Protein AF-A0A932I6K3-F1 (afdb_monomer)

Radius of gyration: 17.59 Å; Cα contacts (8 Å, |Δi|>4): 142; chains: 1; bounding box: 46×32×44 Å

Solvent-accessible surface area (backbone atoms only — not comparable to full-atom values): 7737 Å² total; per-residue (Å²): 109,72,65,62,52,53,64,66,67,62,79,53,50,68,82,32,74,45,79,47,80,48,74,57,58,32,24,27,62,89,87,50,96,63,93,54,32,27,39,55,66,63,90,51,93,86,61,59,86,88,35,98,41,45,47,47,48,58,60,52,48,52,59,53,54,75,50,45,35,63,39,74,48,75,47,75,55,47,44,72,43,52,81,84,56,78,81,80,80,68,95,61,77,88,78,78,81,77,71,89,71,71,94,47,70,65,60,52,42,61,74,72,62,60,89,67,78,79,84,129

pLDDT: mean 79.35, std 14.5, range [40.12, 95.31]

Sequence (120 aa):
MNVDKAVSSVRPGPNDIVVFYYSGHGFNEVDEGYQFPYLDLRDKGFQHYGGPFTLNIESIYQKLKAKGGRLNLVLSDCCNRDPTSGALVSSEGASTRTSSIGWSKENCQALSCRKDPCPC

Foldseek 3Di:
DVVVVVLQPDQADQQAAAEAEEADEWEADPPDPDPFIKDQQDPDPPDDPVDPRIDGQVVSQVSNVVNNYNHYHYYYRYDYYHPPPDDPPDPDDDDDDDDPDDDDPVVVCVVRPDPDDDDD

Nearest PDB structures (foldseek):
  8v4x-assembly2_D  TM=5.973E-01  e=1.010E-02  Homo sapiens
  7paw-assembly1_B  TM=6.550E-01  e=3.843E-02  Homo sapiens
  7paw-assembly1_A  TM=6.170E-01  e=3.383E-02  Homo sapiens
  7pav-assembly1_A  TM=6.051E-01  e=3.383E-02  Homo sapiens
  3v4o-assembly1_A-2  TM=6.005E-01  e=5.282E-02  Homo sapiens

Mean predicted aligned error: 11.35 Å

Secondary structure (DSSP, 8-state):
-HHHHHHHH----TT-EEEEEEES-EE--TTS--SSPEEE--SSTTSPTTSTTEEEHHHHHHHHHTTT-SEEEEEEES--S-TTSPP---SS----PPPSS---HHHHHHHHS--SPPP-

Structure (mmCIF, N/CA/C/O backbone):
data_AF-A0A932I6K3-F1
#
_entry.id   AF-A0A932I6K3-F1
#
loop_
_atom_site.group_PDB
_atom_site.id
_atom_site.type_symbol
_atom_site.la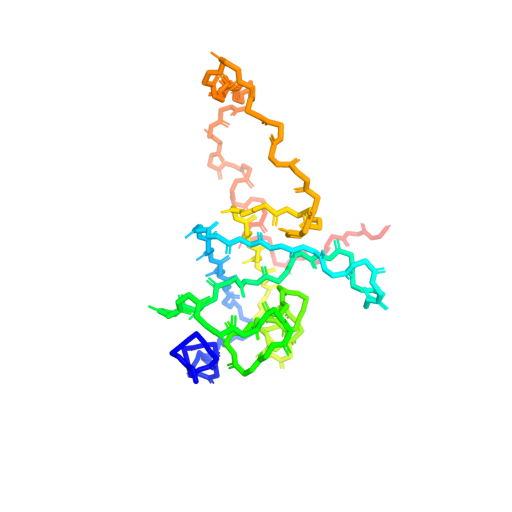bel_atom_id
_atom_site.label_alt_id
_atom_site.label_comp_id
_atom_site.label_asym_id
_atom_site.label_entity_id
_atom_site.label_seq_id
_atom_site.pdbx_PDB_ins_code
_atom_site.Cartn_x
_atom_site.Cartn_y
_atom_site.Cartn_z
_atom_site.occupancy
_atom_site.B_iso_or_equiv
_atom_site.auth_seq_id
_atom_site.auth_comp_id
_atom_site.auth_asym_id
_atom_site.auth_atom_id
_atom_site.pdbx_PDB_model_num
ATOM 1 N N . MET A 1 1 ? -0.965 -9.435 -8.050 1.00 63.44 1 MET A N 1
ATOM 2 C CA . MET A 1 1 ? 0.093 -9.186 -7.043 1.00 63.44 1 MET A CA 1
ATOM 3 C C . MET A 1 1 ? -0.395 -9.613 -5.668 1.00 63.44 1 MET A C 1
ATOM 5 O O . MET A 1 1 ? -1.596 -9.528 -5.426 1.00 63.44 1 MET A O 1
ATOM 9 N N . ASN A 1 2 ? 0.491 -10.055 -4.773 1.00 79.69 2 ASN A N 1
ATOM 10 C CA . ASN A 1 2 ? 0.084 -10.530 -3.442 1.00 79.69 2 ASN A CA 1
ATOM 11 C C . ASN A 1 2 ? -0.416 -9.396 -2.529 1.00 79.69 2 ASN A C 1
ATOM 13 O O . ASN A 1 2 ? -1.384 -9.600 -1.802 1.00 79.69 2 ASN A O 1
ATOM 17 N N . VAL A 1 3 ? 0.164 -8.194 -2.633 1.00 86.06 3 VAL A N 1
ATOM 18 C CA . VAL A 1 3 ? -0.240 -7.018 -1.836 1.00 86.06 3 VAL A CA 1
ATOM 19 C C . VAL A 1 3 ? -1.675 -6.590 -2.148 1.00 86.06 3 VAL A C 1
ATOM 21 O O . VAL A 1 3 ? -2.488 -6.454 -1.242 1.00 86.06 3 VAL A O 1
ATOM 24 N N . ASP A 1 4 ? -2.025 -6.455 -3.428 1.00 87.25 4 ASP A N 1
ATOM 25 C CA . ASP A 1 4 ? -3.371 -6.039 -3.837 1.00 87.25 4 ASP A CA 1
ATOM 26 C C . ASP A 1 4 ? -4.461 -7.044 -3.419 1.00 87.25 4 ASP A C 1
ATOM 28 O O . ASP A 1 4 ? -5.536 -6.657 -2.955 1.00 87.25 4 ASP A O 1
ATOM 32 N N . LYS A 1 5 ? -4.153 -8.349 -3.484 1.00 89.25 5 LYS A N 1
ATOM 33 C CA . LYS A 1 5 ? -5.032 -9.406 -2.962 1.00 89.25 5 LYS A CA 1
ATOM 34 C C . LYS A 1 5 ? -5.206 -9.296 -1.447 1.00 89.25 5 LYS A C 1
ATOM 36 O O . LYS A 1 5 ? -6.333 -9.392 -0.966 1.00 89.25 5 LYS A O 1
ATOM 41 N N . ALA A 1 6 ? -4.117 -9.065 -0.710 1.00 90.19 6 ALA A N 1
ATOM 42 C CA . ALA A 1 6 ? -4.166 -8.887 0.738 1.00 90.19 6 ALA A CA 1
ATOM 43 C C . ALA A 1 6 ? -5.040 -7.680 1.108 1.00 90.19 6 ALA A C 1
ATOM 45 O O . ALA A 1 6 ? -6.023 -7.847 1.828 1.00 90.19 6 ALA A O 1
ATOM 46 N N . VAL A 1 7 ? -4.775 -6.507 0.522 1.00 92.69 7 VAL A N 1
ATOM 47 C CA . VAL A 1 7 ? -5.573 -5.281 0.711 1.00 92.69 7 VAL A CA 1
ATOM 48 C C . VAL A 1 7 ? -7.047 -5.527 0.387 1.00 92.69 7 VAL A C 1
ATOM 50 O O . VAL A 1 7 ? -7.924 -5.162 1.171 1.00 92.69 7 VAL A O 1
ATOM 53 N N . SER A 1 8 ? -7.343 -6.204 -0.724 1.00 92.38 8 SER A N 1
ATOM 54 C CA . SER A 1 8 ? -8.715 -6.504 -1.153 1.00 92.38 8 SER A CA 1
ATOM 55 C C . SER A 1 8 ? -9.449 -7.460 -0.209 1.00 92.38 8 SER A C 1
ATOM 57 O O . SER A 1 8 ? -10.654 -7.304 -0.017 1.00 92.38 8 SER A O 1
ATOM 59 N N . SER A 1 9 ? -8.738 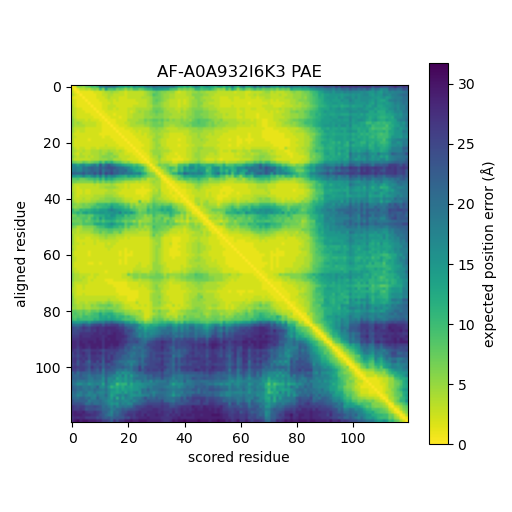-8.388 0.433 1.00 93.00 9 SER A N 1
ATOM 60 C CA . SER A 1 9 ? -9.322 -9.384 1.342 1.00 93.00 9 SER A CA 1
ATOM 61 C C . SER A 1 9 ? -9.766 -8.826 2.700 1.00 93.00 9 SER A C 1
ATOM 63 O O . SER A 1 9 ? -10.682 -9.379 3.305 1.00 93.00 9 SER A O 1
ATOM 65 N N . VAL A 1 10 ? -9.175 -7.718 3.165 1.00 92.75 10 VAL A N 1
ATOM 66 C CA . VAL A 1 10 ? -9.523 -7.107 4.462 1.00 92.75 10 VAL A CA 1
ATOM 67 C C . VAL A 1 10 ? -10.960 -6.575 4.440 1.00 92.75 10 VAL A C 1
ATOM 69 O O . VAL A 1 10 ? -11.357 -5.879 3.504 1.00 92.75 10 VAL A O 1
ATOM 72 N N . ARG A 1 11 ? -11.752 -6.879 5.470 1.00 94.75 11 ARG A N 1
ATOM 73 C CA . ARG A 1 11 ? -13.143 -6.417 5.624 1.00 94.75 11 ARG A CA 1
ATOM 74 C C . ARG A 1 11 ? -13.324 -5.811 7.020 1.00 94.75 11 ARG A C 1
ATOM 76 O O . ARG A 1 11 ? -13.774 -6.521 7.914 1.00 94.75 11 ARG A O 1
ATOM 83 N N . PRO A 1 12 ? -12.901 -4.554 7.228 1.00 95.19 12 PRO A N 1
ATOM 84 C CA . PRO A 1 12 ? -13.027 -3.898 8.519 1.00 95.19 12 PRO A CA 1
ATOM 85 C C . PRO A 1 12 ? -14.490 -3.537 8.795 1.00 95.19 12 PRO A C 1
ATOM 87 O O . PRO A 1 12 ? -15.227 -3.148 7.888 1.00 95.19 12 PRO A O 1
ATOM 90 N N . GLY A 1 13 ? -14.907 -3.656 10.049 1.00 92.94 13 GLY A N 1
ATOM 91 C CA . GLY A 1 13 ? -16.140 -3.062 10.545 1.00 92.94 13 GLY A CA 1
ATOM 92 C C . GLY A 1 13 ? -15.983 -1.562 10.847 1.00 92.94 13 GLY A C 1
ATOM 93 O O . GLY A 1 13 ? -14.861 -1.059 10.949 1.00 92.94 13 GLY A O 1
ATOM 94 N N . PRO A 1 14 ? -17.093 -0.834 11.079 1.00 91.75 14 PRO A N 1
ATOM 95 C CA . PRO A 1 14 ? -17.080 0.622 11.280 1.00 91.75 14 PRO A CA 1
ATOM 96 C C . PRO A 1 14 ? -16.261 1.128 12.476 1.00 91.75 14 PRO A C 1
ATOM 98 O O . PRO A 1 14 ? -15.953 2.312 12.544 1.00 91.75 14 PRO A O 1
ATOM 101 N N . ASN A 1 15 ? -15.926 0.258 13.435 1.00 91.62 15 ASN A N 1
ATOM 102 C CA . ASN A 1 15 ? -15.146 0.607 14.628 1.00 91.62 15 ASN A CA 1
ATOM 103 C C . ASN A 1 15 ? -13.688 0.126 14.567 1.00 91.62 15 ASN A C 1
ATOM 105 O O . ASN A 1 15 ? -12.904 0.457 15.467 1.00 91.62 15 ASN A O 1
ATOM 109 N N . ASP A 1 16 ? -13.325 -0.618 13.522 1.00 91.88 16 ASP A N 1
ATOM 110 C CA . ASP A 1 16 ? -12.021 -1.257 13.404 1.00 91.88 16 ASP A CA 1
ATOM 111 C C . ASP A 1 16 ? -10.938 -0.261 12.996 1.00 91.88 16 ASP A C 1
ATOM 113 O O . ASP A 1 16 ? -11.190 0.750 12.334 1.00 91.88 16 ASP A O 1
ATOM 117 N N . ILE A 1 17 ? -9.708 -0.573 13.392 1.00 92.75 17 ILE A N 1
ATOM 118 C CA . ILE A 1 17 ? -8.508 0.155 12.993 1.00 92.75 17 ILE A CA 1
ATOM 119 C C . ILE A 1 17 ? -7.747 -0.724 12.010 1.00 92.75 17 ILE A C 1
ATOM 121 O O . ILE A 1 17 ? -7.430 -1.873 12.318 1.00 92.75 17 ILE A O 1
ATOM 125 N N . VAL A 1 18 ? -7.430 -0.175 10.842 1.00 94.94 18 VAL A N 1
ATOM 126 C CA . VAL A 1 18 ? -6.627 -0.853 9.827 1.00 94.94 18 VAL A CA 1
ATOM 127 C C . VAL A 1 18 ? -5.254 -0.206 9.776 1.00 94.94 18 VAL A C 1
ATOM 129 O O . VAL A 1 18 ? -5.135 0.997 9.542 1.00 94.94 18 VAL A O 1
ATOM 132 N N . VAL A 1 19 ? -4.217 -1.017 9.974 1.00 95.31 19 VAL A N 1
ATOM 133 C CA . VAL A 1 19 ? -2.823 -0.600 9.826 1.00 95.31 19 VAL A CA 1
ATOM 134 C C . VAL A 1 19 ? -2.212 -1.363 8.660 1.00 95.31 19 VAL A C 1
ATOM 136 O O . VAL A 1 19 ? -2.169 -2.592 8.666 1.00 95.31 19 VAL A O 1
ATOM 139 N N . PHE A 1 20 ? -1.739 -0.628 7.661 1.00 95.25 20 PHE A N 1
ATOM 140 C CA . PHE A 1 20 ? -0.907 -1.147 6.586 1.00 95.25 20 PHE A CA 1
ATOM 141 C C . PHE A 1 20 ? 0.518 -0.653 6.801 1.00 95.25 20 PHE A C 1
ATOM 143 O O . PHE A 1 20 ? 0.748 0.552 6.897 1.00 95.25 20 PHE A O 1
ATOM 150 N N . TYR A 1 21 ? 1.465 -1.583 6.861 1.00 94.81 21 TYR A N 1
ATOM 151 C CA . TYR A 1 21 ? 2.885 -1.284 6.966 1.00 94.81 21 TYR A CA 1
ATOM 152 C C . TYR A 1 21 ? 3.635 -2.023 5.865 1.00 94.81 21 TYR A C 1
ATOM 154 O O . TYR A 1 21 ? 3.480 -3.235 5.704 1.00 94.81 21 TYR A O 1
ATOM 162 N N . TYR A 1 22 ? 4.445 -1.283 5.121 1.00 93.81 22 TYR A N 1
ATOM 163 C CA . TYR A 1 22 ? 5.369 -1.820 4.136 1.00 93.81 22 TYR A CA 1
ATOM 164 C C . TYR A 1 22 ? 6.776 -1.311 4.436 1.00 93.81 22 TYR A C 1
ATOM 166 O O . TYR A 1 22 ? 6.952 -0.121 4.686 1.00 93.81 22 TYR A O 1
ATOM 174 N N . SER A 1 23 ? 7.760 -2.203 4.359 1.00 92.00 23 SER A N 1
ATOM 175 C CA . SER A 1 23 ? 9.183 -1.869 4.390 1.00 92.00 23 SER A CA 1
ATOM 176 C C . SER A 1 23 ? 9.873 -2.596 3.243 1.00 92.00 23 SER A C 1
ATOM 178 O O . SER A 1 23 ? 9.639 -3.793 3.040 1.00 92.00 23 SER A O 1
ATOM 180 N N . GLY A 1 24 ? 10.668 -1.872 2.461 1.00 89.38 24 GLY A N 1
ATOM 181 C CA . GLY A 1 24 ? 11.316 -2.421 1.275 1.00 89.38 24 GLY A CA 1
ATOM 182 C C . GLY A 1 24 ? 11.715 -1.357 0.262 1.00 89.38 24 GLY A C 1
ATOM 183 O O . GLY A 1 24 ? 11.877 -0.179 0.584 1.00 89.38 24 GLY A O 1
ATOM 184 N N . HIS A 1 25 ? 11.883 -1.785 -0.985 1.00 90.31 25 HIS A N 1
ATOM 185 C CA . HIS A 1 25 ? 12.232 -0.885 -2.073 1.00 90.31 25 HIS A CA 1
ATOM 186 C C . HIS A 1 25 ? 11.022 -0.067 -2.517 1.00 90.31 25 HIS A C 1
ATOM 188 O O . HIS A 1 25 ? 9.892 -0.546 -2.605 1.00 90.31 25 HIS A O 1
ATOM 194 N N . GLY A 1 26 ? 11.279 1.197 -2.810 1.00 89.75 26 GLY A N 1
ATOM 195 C CA . GLY A 1 26 ? 10.283 2.100 -3.345 1.00 89.75 26 GLY A CA 1
ATOM 196 C 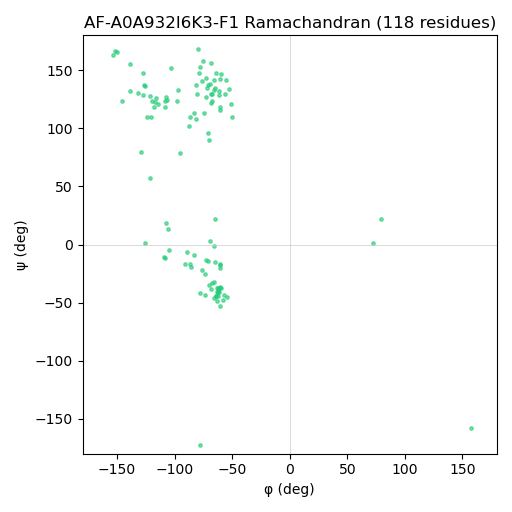C . GLY A 1 26 ? 10.947 3.136 -4.219 1.00 89.75 26 GLY A C 1
ATOM 197 O O . GLY A 1 26 ? 12.173 3.280 -4.215 1.00 89.75 26 GLY A O 1
ATOM 198 N N . PHE A 1 27 ? 10.136 3.823 -4.997 1.00 89.50 27 PHE A N 1
ATOM 199 C CA . PHE A 1 27 ? 10.599 4.873 -5.883 1.00 89.50 27 PHE A CA 1
ATOM 200 C C . PHE A 1 27 ? 9.489 5.896 -6.099 1.00 89.50 27 PHE A C 1
ATOM 202 O O . PHE A 1 27 ? 8.329 5.663 -5.761 1.00 89.50 27 PHE A O 1
ATOM 209 N N . ASN A 1 28 ? 9.844 7.044 -6.657 1.00 86.62 28 ASN A N 1
ATOM 210 C CA . ASN A 1 28 ? 8.888 8.041 -7.115 1.00 86.62 28 ASN A CA 1
ATOM 211 C C . ASN A 1 28 ? 9.101 8.249 -8.615 1.00 86.62 28 ASN A C 1
ATOM 213 O O . ASN A 1 28 ? 10.223 8.532 -9.031 1.00 86.62 28 ASN A O 1
ATOM 217 N N . GLU A 1 29 ? 8.057 8.065 -9.417 1.00 74.50 29 GLU A N 1
ATOM 218 C CA . GLU A 1 29 ? 8.081 8.463 -10.822 1.00 74.50 29 GLU A CA 1
ATOM 219 C C . GLU A 1 29 ? 7.669 9.927 -10.903 1.00 74.50 29 GLU A C 1
ATOM 221 O O . GLU A 1 29 ? 6.518 10.267 -10.653 1.00 74.50 29 GLU A O 1
ATOM 226 N N . VAL A 1 30 ? 8.634 10.787 -11.235 1.00 61.06 30 VAL A N 1
ATOM 227 C CA . VAL A 1 30 ? 8.486 12.253 -11.224 1.00 61.06 30 VAL A CA 1
ATOM 228 C C . VAL A 1 30 ? 7.388 12.735 -12.190 1.00 61.06 30 VAL A C 1
ATOM 230 O O . VAL A 1 30 ? 6.852 13.827 -12.012 1.00 61.06 30 VAL A O 1
ATOM 233 N N . ASP A 1 31 ? 7.025 11.909 -13.175 1.00 60.53 31 ASP A N 1
ATOM 234 C CA . ASP A 1 31 ? 6.017 12.218 -14.194 1.00 60.53 31 ASP A CA 1
ATOM 235 C C . ASP A 1 31 ? 4.576 11.884 -13.775 1.00 60.53 31 ASP A C 1
ATOM 237 O O . ASP A 1 31 ? 3.627 12.405 -14.368 1.00 60.53 31 ASP A O 1
ATOM 241 N N . GLU A 1 32 ? 4.373 11.063 -12.741 1.00 64.12 32 GLU A N 1
ATOM 242 C CA . GLU A 1 32 ? 3.040 10.789 -12.211 1.00 64.12 32 GLU A CA 1
ATOM 243 C C . GLU A 1 32 ? 2.794 11.673 -10.983 1.00 64.12 32 GLU A C 1
ATOM 245 O O . GLU A 1 32 ? 3.549 11.642 -10.019 1.00 64.12 32 GLU A O 1
ATOM 250 N N . GLY A 1 33 ? 1.727 12.479 -11.001 1.00 67.19 33 GLY A N 1
ATOM 251 C CA . GLY A 1 33 ? 1.418 13.500 -9.982 1.00 67.19 33 GLY A CA 1
ATOM 252 C C . GLY A 1 33 ? 1.105 12.991 -8.564 1.00 67.19 33 GLY A C 1
ATOM 253 O O . GLY A 1 33 ? 0.444 13.692 -7.797 1.00 67.19 33 GLY A O 1
ATOM 254 N N . TYR A 1 34 ? 1.536 11.783 -8.210 1.00 74.19 34 TYR A N 1
ATOM 255 C CA . TYR A 1 34 ? 1.396 11.198 -6.886 1.00 74.19 34 TYR A CA 1
ATOM 256 C C . TYR A 1 34 ? 2.471 11.727 -5.934 1.00 74.19 34 TYR A C 1
ATOM 258 O O . TYR A 1 34 ? 3.670 11.677 -6.202 1.00 74.19 34 TYR A O 1
ATOM 266 N N . GLN A 1 35 ? 2.043 12.187 -4.757 1.00 84.31 35 GLN A N 1
ATOM 267 C CA . GLN A 1 35 ? 2.970 12.667 -3.725 1.00 84.31 35 GLN A CA 1
ATOM 268 C C . GLN A 1 35 ? 3.682 11.527 -2.976 1.00 84.31 35 GLN A C 1
ATOM 270 O O . GLN A 1 35 ? 4.736 11.735 -2.369 1.00 84.31 35 GLN A O 1
ATOM 275 N N . PHE A 1 36 ? 3.097 10.328 -2.998 1.00 89.38 36 PHE A N 1
ATOM 276 C CA . PHE A 1 36 ? 3.549 9.163 -2.239 1.00 89.38 36 PHE A CA 1
ATOM 277 C C . PHE A 1 36 ? 4.300 8.157 -3.121 1.00 89.38 36 PHE A C 1
ATOM 279 O O . PHE A 1 36 ? 4.009 8.063 -4.316 1.00 89.38 36 PHE A O 1
ATOM 286 N N . PRO A 1 37 ? 5.234 7.376 -2.543 1.00 91.38 37 PRO A N 1
ATOM 287 C CA . PRO A 1 37 ? 6.062 6.461 -3.314 1.00 91.38 37 PRO A CA 1
ATOM 288 C C . PRO A 1 37 ? 5.266 5.292 -3.901 1.00 91.38 37 PRO A C 1
ATOM 290 O O . PRO A 1 37 ? 4.236 4.849 -3.376 1.00 91.38 37 PRO A O 1
ATOM 293 N N . TYR A 1 38 ? 5.823 4.742 -4.970 1.00 91.75 38 TYR A N 1
ATOM 294 C CA . TYR A 1 38 ? 5.517 3.422 -5.486 1.00 91.75 38 TYR A CA 1
ATOM 295 C C . TYR A 1 38 ? 6.274 2.359 -4.705 1.00 91.75 38 TYR A C 1
ATOM 297 O O . TYR A 1 38 ? 7.467 2.491 -4.443 1.00 91.75 38 TYR A O 1
ATOM 305 N N . LEU A 1 39 ? 5.580 1.270 -4.387 1.00 91.19 39 LEU A N 1
ATOM 306 C CA . LEU A 1 39 ? 6.188 0.033 -3.928 1.00 91.19 39 LEU A CA 1
ATOM 307 C C . LEU A 1 39 ? 6.866 -0.656 -5.105 1.00 91.19 39 LEU A C 1
ATOM 309 O O . LEU A 1 39 ? 6.211 -0.932 -6.114 1.00 91.19 39 LEU A O 1
ATOM 313 N N . ASP A 1 40 ? 8.141 -0.990 -4.948 1.00 89.44 40 ASP A N 1
ATOM 314 C CA . ASP A 1 40 ? 8.846 -1.849 -5.887 1.00 89.44 40 ASP A CA 1
ATOM 315 C C . ASP A 1 40 ? 8.642 -3.311 -5.472 1.00 89.44 40 ASP A C 1
ATOM 317 O O . ASP A 1 40 ? 9.221 -3.801 -4.500 1.00 89.44 40 ASP A O 1
ATOM 321 N N . LEU A 1 41 ? 7.747 -4.002 -6.181 1.00 87.44 41 LEU A N 1
ATOM 322 C CA . LEU A 1 41 ? 7.407 -5.408 -5.942 1.00 87.44 41 LEU A CA 1
ATOM 323 C C . LEU A 1 41 ? 7.982 -6.315 -7.035 1.00 87.44 41 LEU A C 1
ATOM 325 O O . LEU A 1 41 ? 7.506 -7.439 -7.224 1.00 87.44 41 LEU A O 1
ATOM 329 N N . ARG A 1 42 ? 8.976 -5.814 -7.774 1.00 85.81 42 ARG A N 1
ATOM 330 C CA . ARG A 1 42 ? 9.683 -6.564 -8.805 1.00 85.81 42 ARG A CA 1
ATOM 331 C C . ARG A 1 42 ? 10.533 -7.654 -8.169 1.00 85.81 42 ARG A C 1
ATOM 333 O O . ARG A 1 42 ? 11.205 -7.446 -7.163 1.00 85.81 42 ARG A O 1
ATOM 340 N N . ASP A 1 43 ? 10.525 -8.824 -8.788 1.00 82.56 43 ASP A N 1
ATOM 341 C CA . ASP A 1 43 ? 11.352 -9.972 -8.413 1.00 82.56 43 ASP A CA 1
ATOM 342 C C . ASP A 1 43 ? 12.464 -10.242 -9.438 1.00 82.56 43 ASP A C 1
ATOM 344 O O . ASP A 1 43 ? 13.371 -11.041 -9.185 1.00 82.56 43 ASP A O 1
ATOM 348 N N . LYS A 1 44 ? 12.406 -9.580 -10.603 1.00 81.19 44 LYS A N 1
ATOM 349 C CA . LYS A 1 44 ? 13.384 -9.702 -11.689 1.00 81.19 44 LYS A CA 1
ATOM 350 C C . LYS A 1 44 ? 13.916 -8.336 -12.109 1.00 81.19 44 LYS A C 1
ATOM 352 O O . LYS A 1 44 ? 13.151 -7.410 -12.351 1.00 81.19 44 LYS A O 1
ATOM 357 N N . GLY A 1 45 ? 15.228 -8.252 -12.332 1.00 70.88 45 GLY A N 1
ATOM 358 C CA . GLY A 1 45 ? 15.898 -7.005 -12.726 1.00 70.88 45 GLY A CA 1
ATOM 359 C C . GLY A 1 45 ? 15.510 -6.439 -14.101 1.00 70.88 45 GLY A C 1
ATOM 360 O O . GLY A 1 45 ? 15.797 -5.281 -14.369 1.00 70.88 45 GLY A O 1
ATOM 361 N N . PHE A 1 46 ? 14.849 -7.217 -14.969 1.00 74.62 46 PHE A N 1
ATOM 362 C CA . PHE A 1 46 ? 14.370 -6.745 -16.281 1.00 74.62 46 PHE A CA 1
ATOM 363 C C . PHE A 1 46 ? 12.954 -6.141 -16.241 1.00 74.62 46 PHE A C 1
ATOM 365 O O . PHE A 1 46 ? 12.455 -5.644 -17.253 1.00 74.62 46 PHE A O 1
ATOM 372 N N . GLN A 1 47 ? 12.264 -6.218 -15.100 1.00 78.75 47 GLN A N 1
ATOM 373 C CA . GLN A 1 47 ? 10.939 -5.623 -14.947 1.00 78.75 47 GLN A CA 1
ATOM 374 C C . GLN A 1 47 ? 11.062 -4.096 -14.885 1.00 78.75 47 GLN A C 1
ATOM 376 O O . GLN A 1 47 ? 11.922 -3.549 -14.195 1.00 78.75 47 GLN A O 1
ATOM 381 N N . HIS A 1 48 ? 10.195 -3.407 -15.621 1.00 75.25 48 HIS A N 1
ATOM 382 C CA . HIS A 1 48 ? 10.228 -1.952 -15.725 1.00 75.25 48 HIS A CA 1
ATOM 383 C C . HIS A 1 48 ? 9.594 -1.296 -14.491 1.00 75.25 48 HIS A C 1
ATOM 385 O O . HIS A 1 48 ? 8.659 -1.850 -13.902 1.00 75.25 48 HIS A O 1
ATOM 391 N N . TYR A 1 49 ? 10.109 -0.121 -14.121 1.00 75.12 49 TYR A N 1
ATOM 392 C CA . TYR A 1 49 ? 9.412 0.808 -13.228 1.00 75.12 49 TYR A CA 1
ATOM 393 C C . TYR A 1 49 ? 8.065 1.205 -13.867 1.00 75.12 49 TYR A C 1
ATOM 395 O O . TYR A 1 49 ? 7.929 1.140 -15.091 1.00 75.12 49 TYR A O 1
ATOM 403 N N . GLY A 1 50 ? 7.043 1.443 -13.045 1.00 72.50 50 GLY A N 1
ATOM 404 C CA . GLY A 1 50 ? 5.680 1.747 -13.511 1.00 72.50 50 GLY A CA 1
ATOM 405 C C . GLY A 1 50 ? 4.916 0.556 -14.109 1.00 72.50 50 GLY A C 1
ATOM 406 O O . GLY A 1 50 ? 3.781 0.686 -14.564 1.00 72.50 50 GLY A O 1
ATOM 407 N N . GLY A 1 51 ? 5.522 -0.635 -14.131 1.00 77.38 51 GLY A N 1
ATOM 408 C CA . GLY A 1 51 ? 4.922 -1.842 -14.689 1.00 77.38 51 GLY A CA 1
ATOM 409 C C . GLY A 1 51 ? 3.879 -2.516 -13.779 1.00 77.38 51 GLY A C 1
ATOM 410 O O . GLY A 1 51 ? 3.565 -2.059 -12.684 1.00 77.38 51 GLY A O 1
ATOM 411 N N . PRO A 1 52 ? 3.395 -3.717 -14.149 1.00 80.81 52 PRO A N 1
ATOM 412 C CA . PRO A 1 52 ? 2.440 -4.487 -13.337 1.00 80.81 52 PRO A CA 1
ATOM 413 C C . PRO A 1 52 ? 3.017 -4.972 -11.993 1.00 80.81 52 PRO A C 1
ATOM 415 O O . PRO A 1 52 ? 2.321 -5.653 -11.239 1.00 80.81 52 PRO A O 1
ATOM 418 N N . PHE A 1 53 ? 4.292 -4.666 -11.728 1.00 84.94 53 PHE A N 1
ATOM 419 C CA . PHE A 1 53 ? 5.061 -5.006 -10.534 1.00 84.94 53 PHE A CA 1
ATOM 420 C C . PHE A 1 53 ? 5.288 -3.816 -9.593 1.00 84.94 53 PHE A C 1
ATOM 422 O O . PHE A 1 53 ? 6.068 -3.919 -8.650 1.00 84.94 53 PHE A O 1
ATOM 429 N N . THR A 1 54 ? 4.560 -2.719 -9.799 1.00 87.44 54 THR A N 1
ATOM 430 C CA . THR A 1 54 ? 4.646 -1.515 -8.973 1.00 87.44 54 THR A CA 1
ATOM 431 C C . THR A 1 54 ? 3.264 -1.093 -8.485 1.00 87.44 54 THR A C 1
ATOM 433 O O . THR A 1 54 ? 2.256 -1.329 -9.151 1.00 87.44 54 THR A O 1
ATOM 436 N N . LEU A 1 55 ? 3.182 -0.508 -7.290 1.00 89.50 55 LEU A N 1
ATOM 437 C CA . LEU A 1 55 ? 1.902 -0.093 -6.707 1.00 89.50 55 LEU A CA 1
ATOM 438 C C . LEU A 1 55 ? 2.066 1.179 -5.883 1.00 89.50 55 LEU A C 1
ATOM 440 O O . LEU A 1 55 ? 2.847 1.187 -4.939 1.00 89.50 55 LEU A O 1
ATOM 444 N N . ASN A 1 56 ? 1.307 2.230 -6.195 1.00 91.50 56 ASN A N 1
ATOM 445 C CA . ASN A 1 56 ? 1.371 3.472 -5.429 1.00 91.50 56 ASN A CA 1
ATOM 446 C C . ASN A 1 56 ? 0.742 3.317 -4.032 1.00 91.50 56 ASN A C 1
ATOM 448 O O . ASN A 1 56 ? -0.347 2.746 -3.885 1.00 91.50 56 ASN A O 1
ATOM 452 N N . ILE A 1 57 ? 1.395 3.869 -3.009 1.00 92.75 57 ILE A N 1
ATOM 453 C CA . ILE A 1 57 ? 0.891 3.889 -1.628 1.00 92.75 57 ILE A CA 1
ATOM 454 C C . ILE A 1 57 ? -0.444 4.629 -1.501 1.00 92.75 57 ILE A C 1
ATOM 456 O O . ILE A 1 57 ? -1.325 4.182 -0.762 1.00 92.75 57 ILE A O 1
ATOM 460 N N . GLU A 1 58 ? -0.648 5.707 -2.252 1.00 91.56 58 GLU A N 1
ATOM 461 C CA . GLU A 1 58 ? -1.904 6.454 -2.262 1.00 91.56 58 GLU A CA 1
ATOM 462 C C . GLU A 1 58 ? -3.067 5.578 -2.731 1.00 91.56 58 GLU A C 1
ATOM 464 O O . GLU A 1 58 ? -4.128 5.558 -2.108 1.00 91.56 58 GLU A O 1
ATOM 469 N N . SER A 1 59 ? -2.851 4.752 -3.758 1.00 91.38 59 SER A N 1
ATOM 470 C CA . SER A 1 59 ? -3.861 3.795 -4.226 1.00 91.38 59 SER A CA 1
ATOM 471 C C . SER A 1 59 ? -4.236 2.770 -3.150 1.00 91.38 59 SER A C 1
ATOM 473 O O . SER A 1 59 ? -5.407 2.403 -3.023 1.00 91.38 59 SER A O 1
ATOM 475 N N . ILE A 1 60 ? -3.270 2.315 -2.346 1.00 93.56 60 ILE A N 1
ATOM 476 C CA . ILE A 1 60 ? -3.529 1.416 -1.210 1.00 93.56 60 ILE A CA 1
ATOM 477 C C . ILE A 1 60 ? -4.359 2.135 -0.147 1.00 93.56 60 ILE A C 1
ATOM 479 O O . ILE A 1 60 ? -5.357 1.587 0.326 1.00 93.56 60 ILE A O 1
ATOM 483 N N . TYR A 1 61 ? -3.989 3.371 0.190 1.00 94.69 61 TYR A N 1
ATOM 484 C CA . TYR A 1 61 ? -4.731 4.191 1.141 1.00 94.69 61 TYR A CA 1
ATOM 485 C C . TYR A 1 61 ? -6.185 4.396 0.709 1.00 94.69 61 TYR A C 1
ATOM 487 O O . 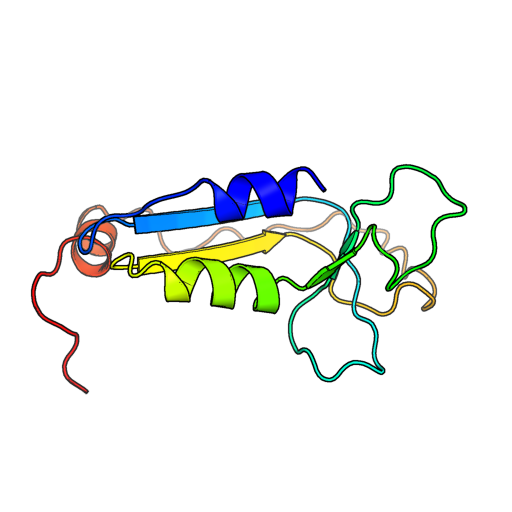TYR A 1 61 ? -7.088 4.136 1.505 1.00 94.69 61 TYR A O 1
ATOM 495 N N . GLN A 1 62 ? -6.438 4.767 -0.550 1.00 94.00 62 GLN A N 1
ATOM 496 C CA . GLN A 1 62 ? -7.807 4.960 -1.043 1.00 94.00 62 GLN A CA 1
ATOM 497 C C . GLN A 1 62 ? -8.622 3.660 -0.992 1.00 94.00 62 GLN A C 1
ATOM 499 O O . GLN A 1 62 ? -9.774 3.669 -0.552 1.00 94.00 62 GLN A O 1
ATOM 504 N N . LYS A 1 63 ? -8.019 2.519 -1.357 1.00 94.44 63 LYS A N 1
ATOM 505 C CA . LYS A 1 63 ? -8.666 1.197 -1.269 1.00 94.44 63 LYS A CA 1
ATOM 506 C C . LYS A 1 63 ? -9.030 0.813 0.164 1.00 94.44 63 LYS A C 1
ATOM 508 O O . LYS A 1 63 ? -10.090 0.231 0.377 1.00 94.44 63 LYS A O 1
ATOM 513 N N . LEU A 1 64 ? -8.172 1.109 1.140 1.00 94.69 64 LEU A N 1
ATOM 514 C CA . LEU A 1 64 ? -8.444 0.826 2.553 1.00 94.69 64 LEU A CA 1
ATOM 515 C C . LEU A 1 64 ? -9.482 1.789 3.133 1.00 94.69 64 LEU A C 1
ATOM 517 O O . LEU A 1 64 ? -10.432 1.350 3.778 1.00 94.69 64 LEU A O 1
ATOM 521 N N . LYS A 1 65 ? -9.372 3.082 2.819 1.00 94.00 65 LYS A N 1
ATOM 522 C CA . LYS A 1 65 ? -10.332 4.113 3.227 1.00 94.00 65 LYS A CA 1
ATOM 523 C C . LYS A 1 65 ? -11.750 3.792 2.756 1.00 94.00 65 LYS A C 1
ATOM 525 O O . LYS A 1 65 ? -12.689 3.895 3.543 1.00 94.00 65 LYS A O 1
ATOM 530 N N . ALA A 1 66 ? -11.905 3.341 1.510 1.00 95.19 66 ALA A N 1
ATOM 531 C CA . ALA A 1 66 ? -13.199 2.964 0.939 1.00 95.19 66 ALA A CA 1
ATOM 532 C C . ALA A 1 66 ? -13.899 1.813 1.687 1.00 95.19 66 ALA A C 1
ATOM 534 O O . ALA A 1 66 ? -15.102 1.623 1.529 1.00 95.19 66 ALA A O 1
ATOM 535 N N . LYS A 1 67 ? -13.174 1.050 2.515 1.00 93.56 67 LYS A N 1
ATOM 536 C CA . LYS A 1 67 ? -13.729 -0.069 3.287 1.00 93.56 67 LYS A CA 1
ATOM 537 C C . LYS A 1 67 ? -14.392 0.351 4.599 1.00 93.56 67 LYS A C 1
ATOM 539 O O . LYS A 1 67 ? -15.043 -0.481 5.218 1.00 93.56 67 LYS A O 1
ATOM 544 N N . GLY A 1 68 ? -14.252 1.611 5.018 1.00 91.06 68 GLY A N 1
ATOM 545 C CA . GLY A 1 68 ? -15.029 2.166 6.131 1.00 91.06 68 GLY A CA 1
ATOM 546 C C . GLY A 1 68 ? -14.543 1.803 7.537 1.00 91.06 68 GLY A C 1
ATOM 547 O O . GLY A 1 68 ? -15.327 1.885 8.476 1.00 91.06 68 GLY A O 1
ATOM 548 N N . GLY A 1 69 ? -13.270 1.424 7.707 1.00 91.56 69 GLY A N 1
ATOM 549 C CA . GLY A 1 69 ? -12.665 1.339 9.042 1.00 91.56 69 GLY A CA 1
ATOM 550 C C . GLY A 1 69 ? -12.604 2.716 9.720 1.00 91.56 69 GLY A C 1
ATOM 551 O O . GLY A 1 69 ? -12.408 3.729 9.043 1.00 91.56 69 GLY A O 1
ATOM 552 N N . ARG A 1 70 ? -12.730 2.756 11.052 1.00 92.25 70 ARG A N 1
ATOM 553 C CA . ARG A 1 70 ? -12.724 3.989 11.866 1.00 92.25 70 ARG A CA 1
ATOM 554 C C . ARG A 1 70 ? -11.436 4.790 11.718 1.00 92.25 70 ARG A C 1
ATOM 556 O O . ARG A 1 70 ? -11.458 6.017 11.727 1.00 92.25 70 ARG A O 1
ATOM 563 N N . LEU A 1 71 ? -10.316 4.083 11.600 1.00 92.31 71 LEU A N 1
ATOM 564 C CA . LEU A 1 71 ? -8.995 4.652 11.372 1.00 92.31 71 LEU A CA 1
ATOM 565 C C . LEU A 1 71 ? -8.250 3.788 10.358 1.00 92.31 71 LEU A C 1
ATOM 567 O O . LEU A 1 71 ? -8.188 2.569 10.506 1.00 92.31 71 LEU A O 1
ATOM 571 N N . ASN A 1 72 ? -7.654 4.434 9.358 1.00 93.44 72 ASN A N 1
ATOM 572 C CA . ASN A 1 72 ? -6.798 3.793 8.366 1.00 93.44 72 ASN A CA 1
ATOM 573 C C . ASN A 1 72 ? -5.421 4.449 8.434 1.00 93.44 72 ASN A C 1
ATOM 575 O O . ASN A 1 72 ? -5.273 5.614 8.063 1.00 93.44 72 ASN A O 1
ATOM 579 N N . LEU A 1 73 ? -4.433 3.707 8.927 1.00 94.62 73 LEU A N 1
ATOM 580 C CA . LEU A 1 73 ? -3.045 4.141 9.014 1.00 94.62 73 LEU A CA 1
ATOM 581 C C . LEU A 1 73 ? -2.222 3.380 7.975 1.00 94.62 73 LEU A C 1
ATOM 583 O O . LEU A 1 73 ? -2.134 2.155 8.027 1.00 94.62 73 LEU A O 1
ATOM 587 N N . VAL A 1 74 ? -1.627 4.107 7.034 1.00 94.94 74 VAL A N 1
ATOM 588 C CA . VAL A 1 74 ? -0.788 3.544 5.971 1.00 94.94 74 VAL A CA 1
ATOM 589 C C . VAL A 1 74 ? 0.612 4.110 6.132 1.00 94.94 74 VAL A C 1
ATOM 591 O O . VAL A 1 74 ? 0.805 5.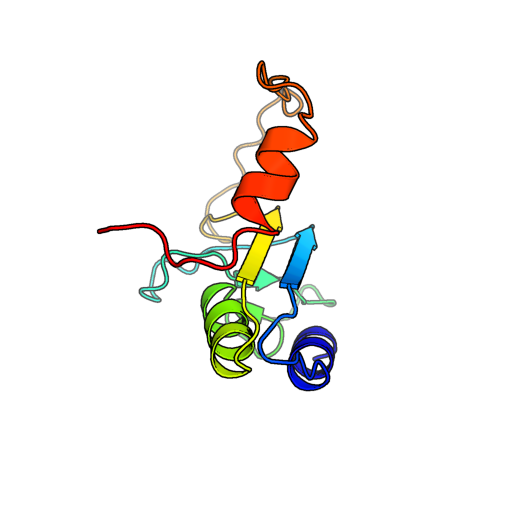321 6.075 1.00 94.94 74 VAL A O 1
ATOM 594 N N . LEU A 1 75 ? 1.574 3.225 6.371 1.00 94.44 75 LEU A N 1
ATOM 595 C CA . LEU A 1 75 ? 2.975 3.553 6.586 1.00 94.44 75 LEU A CA 1
ATOM 596 C C . LEU A 1 75 ? 3.821 2.832 5.539 1.00 94.44 75 LEU A C 1
ATOM 598 O O . LEU A 1 75 ? 3.722 1.614 5.376 1.00 94.44 75 LEU A O 1
ATOM 602 N N . SER A 1 76 ? 4.664 3.592 4.850 1.00 92.44 76 SER A N 1
ATOM 603 C CA . SER A 1 76 ? 5.608 3.077 3.866 1.00 92.44 76 SER A CA 1
ATOM 604 C C . SER A 1 76 ? 7.016 3.513 4.231 1.00 92.44 76 SER A C 1
ATOM 606 O O . SER A 1 76 ? 7.360 4.689 4.120 1.00 92.44 76 SER A O 1
ATOM 608 N N . ASP A 1 77 ? 7.821 2.555 4.654 1.00 91.94 77 ASP A N 1
ATOM 609 C CA . ASP A 1 77 ? 9.240 2.720 4.925 1.00 91.94 77 ASP A CA 1
ATOM 610 C C . ASP A 1 77 ? 10.033 2.300 3.681 1.00 91.94 77 ASP A C 1
ATOM 612 O O . ASP A 1 77 ? 10.474 1.158 3.540 1.00 91.94 77 ASP A O 1
ATOM 616 N N . CYS A 1 78 ? 10.083 3.200 2.700 1.00 89.75 78 CYS A N 1
ATOM 617 C CA . CYS A 1 78 ? 10.727 2.966 1.410 1.00 89.75 78 CYS A CA 1
ATOM 618 C C . CYS A 1 78 ? 11.197 4.284 0.786 1.00 89.75 78 CYS A C 1
ATOM 620 O O . CYS A 1 78 ? 10.780 5.371 1.197 1.00 89.75 78 CYS A O 1
ATOM 622 N N . CYS A 1 79 ? 12.086 4.201 -0.206 1.00 87.44 79 CYS A N 1
ATOM 623 C CA . CYS A 1 79 ? 12.588 5.391 -0.884 1.00 87.44 79 CYS A CA 1
ATOM 624 C C . CYS A 1 79 ? 11.465 6.103 -1.660 1.00 87.44 79 CYS A C 1
ATOM 626 O O . CYS A 1 79 ? 10.629 5.470 -2.295 1.00 87.44 79 CYS A O 1
ATOM 628 N N . ASN A 1 80 ? 11.484 7.437 -1.641 1.00 88.19 80 ASN A N 1
ATOM 629 C CA . ASN A 1 80 ? 10.565 8.296 -2.393 1.00 88.19 80 ASN A CA 1
ATOM 630 C C . ASN A 1 80 ? 11.367 9.218 -3.323 1.00 88.19 80 ASN A C 1
ATOM 632 O O . ASN A 1 80 ? 11.355 10.439 -3.182 1.00 88.19 80 ASN A O 1
ATOM 636 N N . ARG A 1 81 ? 12.175 8.616 -4.201 1.00 83.06 81 ARG A N 1
ATOM 637 C CA . ARG A 1 81 ? 13.069 9.311 -5.137 1.00 83.06 81 ARG A CA 1
ATOM 638 C C . ARG A 1 81 ? 13.027 8.622 -6.500 1.00 83.06 81 ARG A C 1
ATOM 640 O O . ARG A 1 81 ? 12.729 7.431 -6.572 1.00 83.06 81 ARG A O 1
ATOM 647 N N . ASP A 1 82 ? 13.352 9.380 -7.542 1.00 80.88 82 ASP A N 1
ATOM 648 C CA . ASP A 1 82 ? 13.555 8.885 -8.902 1.00 80.88 82 ASP A CA 1
ATOM 649 C C . ASP A 1 82 ? 14.532 7.687 -8.921 1.00 80.88 82 ASP A C 1
ATOM 651 O O . ASP A 1 82 ? 15.685 7.839 -8.495 1.00 80.88 82 ASP A O 1
ATOM 655 N N . PRO A 1 83 ? 14.106 6.507 -9.411 1.00 75.62 83 PRO A N 1
ATOM 656 C CA . PRO A 1 83 ? 14.940 5.309 -9.429 1.00 75.62 83 PRO A CA 1
ATOM 657 C C . PRO A 1 83 ? 16.088 5.376 -10.449 1.00 75.62 83 PRO A C 1
ATOM 659 O O . PRO A 1 83 ? 17.004 4.556 -10.397 1.00 75.62 83 PRO A O 1
ATOM 662 N N . THR A 1 84 ? 16.040 6.326 -11.385 1.00 74.38 84 THR A N 1
ATOM 663 C CA . THR A 1 84 ? 17.085 6.584 -12.384 1.00 74.38 84 THR A CA 1
ATOM 664 C C . THR A 1 84 ? 18.115 7.605 -11.905 1.00 74.38 84 THR A C 1
ATOM 666 O O . THR A 1 84 ? 19.225 7.668 -12.437 1.00 74.38 84 THR A O 1
ATOM 669 N N . SER A 1 85 ? 17.788 8.375 -10.862 1.00 68.19 85 SER A N 1
ATOM 670 C CA . SER A 1 85 ? 18.739 9.291 -10.241 1.00 68.19 85 SER A CA 1
ATOM 671 C C . SER A 1 85 ? 19.838 8.501 -9.519 1.00 68.19 85 SER A C 1
ATOM 673 O O . SER A 1 85 ? 19.566 7.578 -8.751 1.00 68.19 85 SER A O 1
ATOM 675 N N . GLY A 1 86 ? 21.105 8.835 -9.791 1.00 58.50 86 GLY A N 1
ATOM 676 C CA . GLY A 1 86 ? 22.252 8.126 -9.220 1.00 58.50 86 GLY A CA 1
ATOM 677 C C . GLY A 1 86 ? 22.170 8.039 -7.693 1.00 58.50 86 GLY A C 1
ATOM 678 O O . GLY A 1 86 ? 21.869 9.028 -7.018 1.00 58.50 86 GLY A O 1
ATOM 679 N N . ALA A 1 87 ? 22.434 6.851 -7.143 1.00 58.62 87 ALA A N 1
ATOM 680 C CA . ALA A 1 87 ? 22.427 6.644 -5.703 1.00 58.62 87 ALA A CA 1
ATOM 681 C C . ALA A 1 87 ? 23.481 7.552 -5.054 1.00 58.62 87 ALA A C 1
ATOM 683 O O . ALA A 1 87 ? 24.681 7.396 -5.280 1.00 58.62 87 ALA A O 1
ATOM 684 N N . LEU A 1 88 ? 23.037 8.494 -4.220 1.00 52.88 88 LEU A N 1
ATOM 685 C CA . LEU A 1 88 ? 23.934 9.134 -3.270 1.00 52.88 88 LEU A CA 1
ATOM 686 C C . LEU A 1 88 ? 24.257 8.075 -2.219 1.00 52.88 88 LEU A C 1
ATOM 688 O O . LEU A 1 88 ? 23.471 7.841 -1.304 1.00 52.88 88 LEU A O 1
ATOM 692 N N . VAL A 1 89 ? 25.386 7.390 -2.387 1.00 55.62 89 VAL A N 1
ATOM 693 C CA . VAL A 1 89 ? 25.938 6.521 -1.348 1.00 55.62 89 VAL A CA 1
ATOM 694 C C . VAL A 1 89 ? 26.432 7.440 -0.235 1.00 55.62 89 VAL A C 1
ATOM 696 O O . VAL A 1 89 ? 27.561 7.921 -0.263 1.00 55.62 89 VAL A O 1
ATOM 699 N N . SER A 1 90 ? 25.563 7.754 0.725 1.00 51.00 90 SER A N 1
ATOM 700 C CA . SER A 1 90 ? 25.992 8.379 1.971 1.00 51.00 90 SER A CA 1
ATOM 701 C C . SER A 1 90 ? 26.798 7.348 2.756 1.00 51.00 90 SER A C 1
ATOM 703 O O . SER A 1 90 ? 26.296 6.271 3.071 1.00 51.00 90 SER A O 1
ATOM 705 N N . SER A 1 91 ? 28.049 7.669 3.078 1.00 54.56 91 SER A N 1
ATOM 706 C CA . SER A 1 91 ? 28.968 6.813 3.840 1.00 54.56 91 SER A CA 1
ATOM 707 C C . SER A 1 91 ? 28.591 6.640 5.317 1.00 54.56 91 SER A C 1
ATOM 709 O O . SER A 1 91 ? 29.329 6.010 6.069 1.00 54.56 91 SER A O 1
ATOM 711 N N . GLU A 1 92 ? 27.466 7.199 5.755 1.00 57.81 92 GLU A N 1
ATOM 712 C CA . GLU A 1 92 ? 27.025 7.180 7.143 1.00 57.81 92 GLU A CA 1
ATOM 713 C C . GLU A 1 92 ? 25.709 6.410 7.243 1.00 57.81 92 GLU A C 1
ATOM 715 O O . GLU A 1 92 ? 24.729 6.721 6.564 1.00 57.81 92 GLU A O 1
ATOM 720 N N . GLY A 1 93 ? 25.708 5.364 8.074 1.00 57.75 93 GLY A N 1
ATOM 721 C CA . GLY A 1 93 ? 24.508 4.594 8.378 1.00 57.75 93 GLY A CA 1
ATOM 722 C C . GLY A 1 93 ? 23.403 5.504 8.910 1.00 57.75 93 GLY A C 1
ATOM 723 O O . GLY A 1 93 ? 23.672 6.448 9.654 1.00 57.75 93 GLY A O 1
ATOM 724 N N . ALA A 1 94 ? 22.159 5.222 8.516 1.00 57.16 94 ALA A N 1
ATOM 725 C CA . ALA A 1 94 ? 20.987 5.979 8.936 1.00 57.16 94 ALA A CA 1
ATOM 726 C C . ALA A 1 94 ? 20.961 6.134 10.468 1.00 57.16 94 ALA A C 1
ATOM 728 O O . ALA A 1 94 ? 20.748 5.170 11.203 1.00 57.16 94 ALA A O 1
ATOM 729 N N . SER A 1 95 ? 21.196 7.352 10.956 1.00 60.06 95 SER A N 1
ATOM 730 C CA . SER A 1 95 ? 21.109 7.655 12.381 1.00 60.06 95 SER A CA 1
ATOM 731 C C . SER A 1 95 ? 19.644 7.870 12.745 1.00 60.06 95 SER A C 1
ATOM 733 O O . SER A 1 95 ? 19.027 8.867 12.364 1.00 60.06 95 SER A O 1
ATOM 735 N N . THR A 1 96 ? 19.057 6.915 13.463 1.00 55.69 96 THR A N 1
ATOM 736 C CA . THR A 1 96 ? 17.701 7.054 13.993 1.00 55.69 96 THR A CA 1
ATOM 737 C C . THR A 1 96 ? 17.723 8.020 15.173 1.00 55.69 96 THR A C 1
ATOM 739 O O . THR A 1 96 ? 18.277 7.702 16.227 1.00 55.69 96 THR A O 1
ATOM 742 N N . ARG A 1 97 ? 17.094 9.194 15.039 1.00 53.94 97 ARG A N 1
ATOM 743 C CA . ARG A 1 97 ? 16.769 10.018 16.212 1.00 53.94 97 ARG A CA 1
ATOM 744 C C . ARG A 1 97 ? 15.706 9.297 17.033 1.00 53.94 97 ARG A C 1
ATOM 746 O O . ARG A 1 97 ? 14.636 8.974 16.523 1.00 53.94 97 ARG A O 1
ATOM 753 N N . THR A 1 98 ? 15.993 9.056 18.305 1.00 58.88 98 THR A N 1
ATOM 754 C CA . THR A 1 98 ? 15.006 8.550 19.255 1.00 58.88 98 THR A CA 1
ATOM 755 C C . THR A 1 98 ? 13.907 9.593 19.463 1.00 58.88 98 THR A C 1
ATOM 757 O O . THR A 1 98 ? 14.178 10.785 19.616 1.00 58.88 98 THR A O 1
ATOM 760 N N . SER A 1 99 ? 12.648 9.150 19.444 1.00 62.03 99 SER A N 1
ATOM 761 C CA . SER A 1 99 ? 11.513 9.997 19.813 1.00 62.03 99 SER A CA 1
ATOM 762 C C . SER A 1 99 ? 11.664 10.437 21.272 1.00 62.03 99 SER A C 1
ATOM 764 O O . SER A 1 99 ? 11.841 9.598 22.153 1.00 62.03 99 SER A O 1
ATOM 766 N N . SER A 1 100 ? 11.566 11.742 21.539 1.00 63.97 100 SER A N 1
ATOM 767 C CA . SER A 1 100 ? 11.459 12.286 22.903 1.00 63.97 100 SER A CA 1
ATOM 768 C C . SER A 1 100 ? 10.081 12.033 23.526 1.00 63.97 100 SER A C 1
ATOM 770 O O . SER A 1 100 ? 9.904 12.180 24.734 1.00 63.97 100 SER A O 1
ATOM 772 N N . ILE A 1 101 ? 9.105 11.631 22.709 1.00 67.88 101 ILE A N 1
ATOM 773 C CA . ILE A 1 101 ? 7.797 11.156 23.147 1.00 67.88 101 ILE A CA 1
ATOM 774 C C . ILE A 1 101 ? 7.92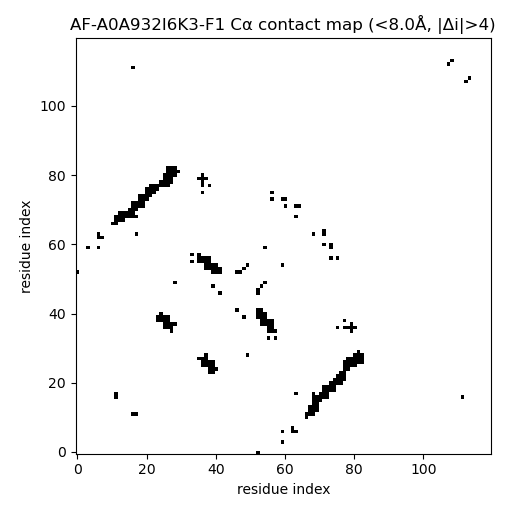1 9.676 23.509 1.00 67.88 101 ILE A C 1
ATOM 776 O O . ILE A 1 101 ? 8.163 8.829 22.647 1.00 67.88 101 ILE A O 1
ATOM 780 N N . GLY A 1 102 ? 7.764 9.387 24.801 1.00 64.44 102 GLY A N 1
ATOM 781 C CA . GLY A 1 102 ? 7.594 8.034 25.312 1.00 64.44 102 GLY A CA 1
ATOM 782 C C . GLY A 1 102 ? 6.188 7.500 25.034 1.00 64.44 102 GLY A C 1
ATOM 783 O O . GLY A 1 102 ? 5.236 8.257 24.833 1.00 64.44 102 GLY A O 1
ATOM 784 N N . TRP A 1 103 ? 6.052 6.177 25.039 1.00 70.31 103 TRP A N 1
ATOM 785 C CA . TRP A 1 103 ? 4.755 5.517 24.940 1.00 70.31 103 TRP A CA 1
ATOM 786 C C . TRP A 1 103 ? 3.864 5.918 26.125 1.00 70.31 103 TRP A C 1
ATOM 788 O O . TRP A 1 103 ? 4.192 5.633 27.273 1.00 70.31 103 TRP A O 1
ATOM 798 N N . SER A 1 104 ? 2.729 6.563 25.844 1.00 77.81 104 SER A N 1
ATOM 799 C CA . SER A 1 104 ? 1.688 6.868 26.832 1.00 77.81 104 SER A CA 1
ATOM 800 C C . SER A 1 104 ? 0.415 6.126 26.461 1.00 77.81 104 SER A C 1
ATOM 802 O O . SER A 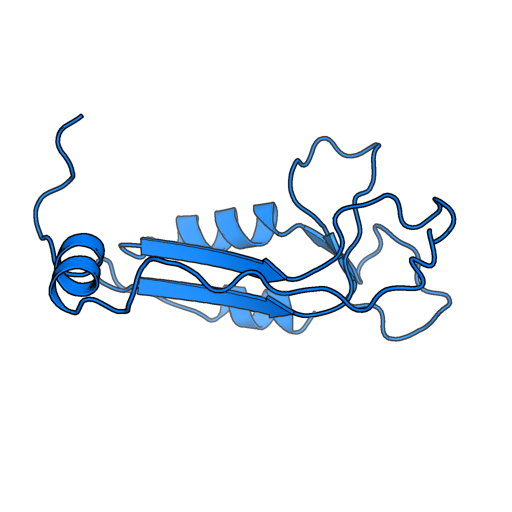1 104 ? -0.104 6.242 25.347 1.00 77.81 104 SER A O 1
ATOM 804 N N . LYS A 1 105 ? -0.101 5.367 27.426 1.00 74.75 105 LYS A N 1
ATOM 805 C CA . LYS A 1 105 ? -1.357 4.633 27.290 1.00 74.75 105 LYS A CA 1
ATOM 806 C C . LYS A 1 105 ? -2.525 5.592 27.076 1.00 74.75 105 LYS A C 1
ATOM 808 O O . LYS A 1 105 ? -3.410 5.301 26.276 1.00 74.75 105 LYS A O 1
ATOM 813 N N . GLU A 1 106 ? -2.491 6.739 27.741 1.00 77.12 106 GLU A N 1
ATOM 814 C CA . GLU A 1 106 ? -3.493 7.797 27.657 1.00 77.12 106 GLU A CA 1
ATOM 815 C C . GLU A 1 106 ? -3.537 8.377 26.241 1.00 77.12 106 GLU A C 1
ATOM 817 O O . GLU A 1 106 ? -4.616 8.487 25.663 1.00 77.12 106 GLU A O 1
ATOM 822 N N . ASN A 1 107 ? -2.377 8.646 25.629 1.00 72.88 107 ASN A N 1
ATOM 823 C CA . ASN A 1 107 ? -2.297 9.111 24.241 1.00 72.88 107 ASN A CA 1
ATOM 824 C C . ASN A 1 107 ? -2.852 8.069 23.260 1.00 72.88 107 ASN A C 1
ATOM 826 O O . ASN A 1 107 ? -3.642 8.407 22.376 1.00 72.88 107 ASN A O 1
ATOM 830 N N . CYS A 1 108 ? -2.502 6.791 23.438 1.00 68.94 108 CYS A N 1
ATOM 831 C CA . CYS A 1 108 ? -3.033 5.706 22.610 1.00 68.94 108 CYS A CA 1
ATOM 832 C C . CYS A 1 108 ? -4.556 5.558 22.757 1.00 68.94 108 CYS A C 1
ATOM 834 O O . CYS A 1 108 ? -5.257 5.378 21.764 1.00 68.94 108 CYS A O 1
ATOM 836 N N . GLN A 1 109 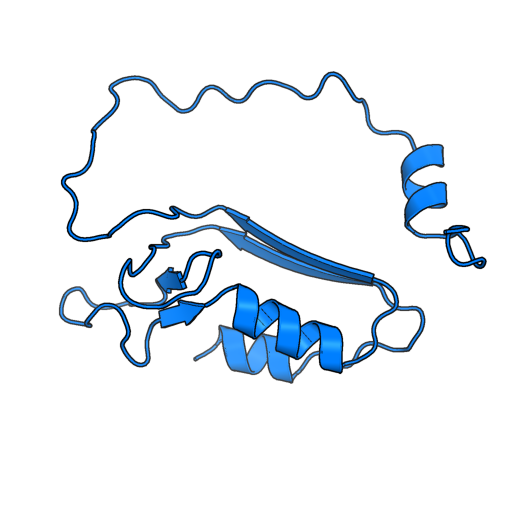? -5.090 5.672 23.974 1.00 74.69 109 GLN A N 1
ATOM 837 C CA . GLN A 1 109 ? -6.534 5.635 24.223 1.00 74.69 109 GLN A CA 1
ATOM 838 C C . GLN A 1 109 ? -7.244 6.867 23.653 1.00 74.69 109 GLN A C 1
ATOM 840 O O . GLN A 1 109 ? -8.331 6.751 23.092 1.00 74.69 109 GLN A O 1
ATOM 845 N N . ALA A 1 110 ? -6.631 8.043 23.739 1.00 72.00 110 ALA A N 1
ATOM 846 C CA . ALA A 1 110 ? -7.192 9.278 23.211 1.00 72.00 110 ALA A CA 1
ATOM 847 C C . ALA A 1 110 ? -7.257 9.289 21.674 1.00 72.00 110 ALA A C 1
ATOM 849 O O . ALA A 1 110 ? -8.188 9.874 21.120 1.00 72.00 110 ALA A O 1
ATOM 850 N N . LEU A 1 111 ? -6.296 8.653 20.998 1.00 67.94 111 LEU A N 1
ATOM 851 C CA . LEU A 1 111 ? -6.266 8.485 19.539 1.00 67.94 111 LEU A CA 1
ATOM 852 C C . LEU A 1 111 ? -7.209 7.373 19.063 1.00 67.94 111 LEU A C 1
ATOM 854 O O . LEU A 1 111 ? -7.906 7.539 18.066 1.00 67.94 111 LEU A O 1
ATOM 858 N N . SER A 1 112 ? -7.248 6.249 19.783 1.00 64.31 112 SER A N 1
ATOM 859 C CA . SER A 1 112 ? -7.872 5.012 19.298 1.00 64.31 112 SER A CA 1
ATOM 860 C C . SER A 1 112 ? -9.187 4.649 19.982 1.00 64.31 112 SER A C 1
ATOM 862 O O . SER A 1 112 ? -9.883 3.767 19.494 1.00 64.31 112 SER A O 1
ATOM 864 N N . CYS A 1 113 ? -9.578 5.283 21.087 1.00 64.19 113 CYS A N 1
ATOM 865 C CA . CYS A 1 113 ? -10.768 4.900 21.866 1.00 64.19 113 CYS A CA 1
ATOM 866 C C . CYS A 1 113 ? -11.759 6.046 22.106 1.00 64.19 113 CYS A C 1
ATOM 868 O O . CYS A 1 113 ? -12.789 5.816 22.744 1.00 64.19 113 CYS A O 1
ATOM 870 N N . ARG A 1 114 ? -11.507 7.257 21.590 1.00 63.66 114 ARG A N 1
ATOM 871 C CA . ARG A 1 114 ? -12.516 8.323 21.631 1.00 63.66 114 ARG A CA 1
ATOM 872 C C . ARG A 1 1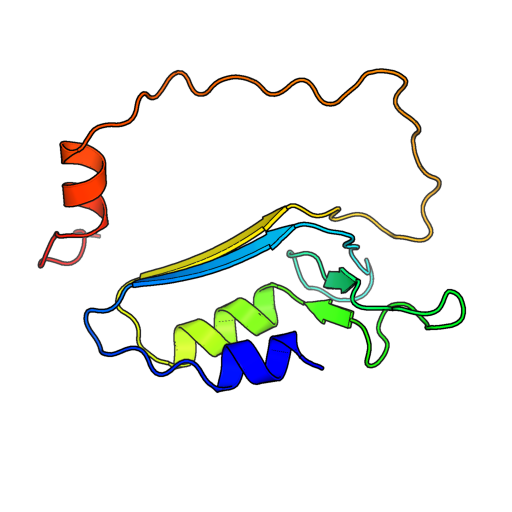14 ? -13.699 7.966 20.726 1.00 63.66 114 ARG A C 1
ATOM 874 O O . ARG A 1 114 ? -13.512 7.563 19.578 1.00 63.66 114 ARG A O 1
ATOM 881 N N . LYS A 1 115 ? -14.907 8.065 21.291 1.00 59.31 115 LYS A N 1
ATOM 882 C CA . LYS A 1 115 ? -16.186 7.848 20.594 1.00 59.31 115 LYS A CA 1
ATOM 883 C C . LYS A 1 115 ? -16.687 9.109 19.890 1.00 59.31 115 LYS A C 1
ATOM 885 O O . LYS A 1 115 ? -17.485 8.993 18.968 1.00 59.31 115 LYS A O 1
ATOM 890 N N . ASP A 1 116 ? -16.183 10.272 20.291 1.00 60.91 116 ASP A N 1
ATOM 891 C CA . ASP A 1 116 ? -16.595 11.555 19.738 1.00 60.91 116 ASP A CA 1
ATOM 892 C C . ASP A 1 116 ? -15.613 12.004 18.643 1.00 60.91 116 ASP A C 1
ATOM 894 O O . ASP A 1 116 ? -14.394 11.930 18.857 1.00 60.91 116 ASP A O 1
ATOM 898 N N . PRO A 1 117 ? -16.101 12.454 17.471 1.00 55.03 117 PRO A N 1
ATOM 899 C CA . PRO A 1 117 ? -15.250 13.053 16.452 1.00 55.03 117 PRO A CA 1
ATOM 900 C C . PRO A 1 117 ? -14.569 14.304 17.019 1.00 55.03 117 PRO A C 1
ATOM 902 O O . PRO A 1 117 ? -15.159 15.045 17.806 1.00 55.03 117 PRO A O 1
ATOM 905 N N . CYS A 1 118 ? -13.306 14.523 16.643 1.00 48.62 118 CYS A N 1
ATOM 906 C CA . CYS A 1 118 ? -12.569 15.713 17.060 1.00 48.62 118 CYS A CA 1
ATOM 907 C C . CYS A 1 118 ? -13.358 16.966 16.636 1.00 48.62 118 CYS A C 1
ATOM 909 O O . CYS A 1 118 ? -13.750 17.031 15.468 1.00 48.62 118 CYS A O 1
ATOM 911 N N . PRO A 1 119 ? -13.606 17.937 17.536 1.00 48.28 119 PRO A N 1
ATOM 912 C CA . PRO A 1 119 ? -14.211 19.198 17.137 1.00 48.28 119 PRO A CA 1
ATOM 913 C C . PRO A 1 119 ? -13.285 19.890 16.131 1.00 48.28 119 PRO A C 1
ATOM 915 O O . PRO A 1 119 ? -12.069 19.925 16.347 1.00 48.28 119 PRO A O 1
ATOM 918 N N . CYS A 1 120 ? -13.877 20.357 15.033 1.00 40.12 120 CYS A N 1
ATOM 919 C CA . CYS A 1 120 ? -13.238 21.156 13.991 1.00 40.12 120 CYS A CA 1
ATOM 920 C C . CYS A 1 120 ? -12.801 22.522 14.527 1.00 40.12 120 CYS A C 1
ATOM 922 O O . CYS A 1 120 ? -13.574 23.099 15.329 1.00 40.12 120 CYS A O 1
#